Protein AF-A0A5B8YQ88-F1 (afdb_monomer_lite)

Organism: NCBI:txid2585771

Radius of gyration: 23.66 Å; chains: 1; bounding box: 49×27×62 Å

Foldseek 3Di:
DDDDDDLADDVVVCVVLLVCVLVVNHDPVSVVNLVVNLVPDVVSVVVSVVSVVVVVVVVVVVDDDDDPVRVVVVVVVVVVVVVVVVVVVVD

pLDDT: mean 80.01, std 15.52, range [35.0, 95.88]

Sequence (91 aa):
MKKFNSLFMDCSNTAHCCDKAQYDEASFFEKIQIHIHLLFCKPCKKYTDNNNKLTELVKKANLKTCSEAEKKAWKEEIKNENLHNSGKSNL

Secondary structure (DSSP, 8-state):
-----SSS--HHHHHHHHHHHHTT-S-HHHHHHHHHHHHH-HHHHHHHHHHHHHHHHHHHTT--PPPHHHHHHHHHHHHHHHHHHHHHTT-

Structure (mmCIF, N/CA/C/O backbone):
data_AF-A0A5B8YQ88-F1
#
_entry.id   AF-A0A5B8YQ88-F1
#
loop_
_atom_site.group_PDB
_atom_site.id
_atom_site.type_symbol
_atom_site.label_atom_id
_atom_site.label_alt_id
_atom_site.label_comp_id
_atom_site.label_asym_id
_atom_site.label_entity_id
_atom_site.label_seq_id
_atom_site.pdbx_PDB_ins_code
_atom_site.Cartn_x
_atom_site.Cartn_y
_atom_site.Cartn_z
_atom_site.occupancy
_atom_site.B_iso_or_equiv
_atom_site.auth_seq_id
_atom_site.auth_comp_id
_atom_site.auth_asym_id
_atom_site.auth_atom_id
_atom_site.pdbx_PDB_model_num
ATOM 1 N N . MET A 1 1 ? 28.227 -13.310 -6.736 1.00 40.56 1 MET A N 1
ATOM 2 C CA . MET A 1 1 ? 27.158 -12.580 -7.459 1.00 40.56 1 MET A CA 1
ATOM 3 C C . MET A 1 1 ? 27.759 -11.294 -8.004 1.00 40.56 1 MET A C 1
ATOM 5 O O . MET A 1 1 ? 28.419 -10.588 -7.251 1.00 40.56 1 MET A O 1
ATOM 9 N N . LYS A 1 2 ? 27.679 -11.070 -9.321 1.00 35.00 2 LYS A N 1
ATOM 10 C CA . LYS A 1 2 ? 28.431 -10.004 -9.999 1.00 35.00 2 LYS A CA 1
ATOM 11 C C . LYS A 1 2 ? 27.808 -8.637 -9.692 1.00 35.00 2 LYS A C 1
ATOM 13 O O . LYS A 1 2 ? 26.655 -8.399 -10.032 1.00 35.00 2 LYS A O 1
ATOM 18 N N . LYS A 1 3 ? 28.601 -7.774 -9.050 1.00 49.09 3 LYS A N 1
ATOM 19 C CA . LYS A 1 3 ? 28.357 -6.338 -8.884 1.00 49.09 3 LYS A CA 1
ATOM 20 C C . LYS A 1 3 ? 28.387 -5.691 -10.272 1.00 49.09 3 LYS A C 1
ATOM 22 O O . LYS A 1 3 ? 29.453 -5.619 -10.876 1.00 49.09 3 LYS A O 1
ATOM 27 N N . PHE A 1 4 ? 27.233 -5.278 -10.791 1.00 44.25 4 PHE A N 1
ATOM 28 C CA . PHE A 1 4 ? 27.174 -4.419 -11.973 1.00 44.25 4 PHE A CA 1
ATOM 29 C C . PHE A 1 4 ? 27.131 -2.965 -11.513 1.00 44.25 4 PHE A C 1
ATOM 31 O O . PHE A 1 4 ? 26.195 -2.518 -10.856 1.00 44.25 4 PHE A O 1
ATOM 38 N N . ASN A 1 5 ? 28.233 -2.285 -11.804 1.00 43.12 5 ASN A N 1
ATOM 39 C CA . ASN A 1 5 ? 28.594 -0.964 -11.333 1.00 43.12 5 ASN A CA 1
ATOM 40 C C . ASN A 1 5 ? 27.641 0.143 -11.825 1.00 43.12 5 ASN A C 1
ATOM 42 O O . ASN A 1 5 ? 27.318 0.239 -13.004 1.00 43.12 5 ASN A O 1
ATOM 46 N N . SER A 1 6 ? 27.328 1.045 -10.891 1.00 43.09 6 SER A N 1
ATOM 47 C CA . SER A 1 6 ? 27.242 2.504 -11.063 1.00 43.09 6 SER A CA 1
ATOM 48 C C . SER A 1 6 ? 26.025 3.163 -11.732 1.00 43.09 6 SER A C 1
ATOM 50 O O . SER A 1 6 ? 25.986 4.391 -11.743 1.00 43.09 6 SER A O 1
ATOM 52 N N . LEU A 1 7 ? 25.014 2.436 -12.215 1.00 47.75 7 LEU A N 1
ATOM 53 C CA . LEU A 1 7 ? 23.754 3.057 -12.696 1.00 47.75 7 LEU A CA 1
ATOM 54 C C . LEU A 1 7 ? 22.503 2.636 -11.914 1.00 47.75 7 LEU A C 1
ATOM 56 O O . LEU A 1 7 ? 21.409 3.133 -12.165 1.00 47.75 7 LEU A O 1
ATOM 60 N N . PHE A 1 8 ? 22.665 1.747 -10.939 1.00 54.12 8 PHE A N 1
ATOM 61 C CA . PHE A 1 8 ? 21.579 1.142 -10.185 1.00 54.12 8 PHE A CA 1
ATOM 62 C C . PHE A 1 8 ? 21.823 1.378 -8.699 1.00 54.12 8 PHE A C 1
ATOM 64 O O . PHE A 1 8 ? 22.845 0.938 -8.172 1.00 54.12 8 PHE A O 1
ATOM 71 N N . MET A 1 9 ? 20.907 2.090 -8.031 1.00 63.09 9 MET A N 1
ATOM 72 C CA . MET A 1 9 ? 20.887 2.132 -6.567 1.00 63.09 9 MET A CA 1
ATOM 73 C C . MET A 1 9 ? 20.921 0.702 -6.020 1.00 63.09 9 MET A C 1
ATOM 75 O O . MET A 1 9 ? 20.262 -0.190 -6.562 1.00 63.09 9 MET A O 1
ATOM 79 N N . ASP A 1 10 ? 21.688 0.488 -4.951 1.00 69.75 10 ASP A N 1
ATOM 80 C CA . ASP A 1 10 ? 21.677 -0.792 -4.251 1.00 69.75 10 ASP A CA 1
ATOM 81 C C . ASP A 1 10 ? 20.265 -1.060 -3.711 1.00 69.75 10 ASP A C 1
ATOM 83 O O . ASP A 1 10 ? 19.614 -0.156 -3.180 1.00 69.75 10 ASP A O 1
ATOM 87 N N . CYS A 1 11 ? 19.774 -2.292 -3.847 1.00 70.19 11 CYS A N 1
ATOM 88 C CA . CYS A 1 11 ? 18.427 -2.661 -3.401 1.00 70.19 11 CYS A CA 1
ATOM 89 C C . CYS A 1 11 ? 18.240 -2.391 -1.898 1.00 70.19 11 CYS A C 1
ATOM 91 O O . CYS A 1 11 ? 17.145 -2.022 -1.482 1.00 70.19 11 CYS A O 1
ATOM 93 N N . SER A 1 12 ? 19.313 -2.517 -1.104 1.00 68.06 12 SER A N 1
ATOM 94 C CA . SER A 1 12 ? 19.322 -2.221 0.336 1.00 68.06 12 SER A CA 1
ATOM 95 C C . SER A 1 12 ? 19.009 -0.746 0.630 1.00 68.06 12 SER A C 1
ATOM 97 O O . SER A 1 12 ? 18.108 -0.446 1.409 1.00 68.06 12 SER A O 1
ATOM 99 N N . ASN A 1 13 ? 19.673 0.172 -0.075 1.00 66.31 13 ASN A N 1
ATOM 100 C CA . ASN A 1 13 ? 19.434 1.613 0.016 1.00 66.31 13 ASN A CA 1
ATOM 101 C C . ASN A 1 13 ? 18.105 2.026 -0.638 1.00 66.31 13 ASN A C 1
ATOM 103 O O . ASN A 1 13 ? 17.522 3.042 -0.268 1.00 66.31 13 ASN A O 1
ATOM 107 N N . THR A 1 14 ? 17.606 1.235 -1.594 1.00 66.62 14 THR A N 1
ATOM 108 C CA . THR A 1 14 ? 16.365 1.528 -2.329 1.00 66.62 14 THR A CA 1
ATOM 109 C C . THR A 1 14 ? 15.111 1.174 -1.529 1.00 66.62 14 THR A C 1
ATOM 111 O O . THR A 1 14 ? 14.075 1.778 -1.774 1.00 66.62 14 THR A O 1
ATOM 114 N N . ALA A 1 15 ? 15.179 0.260 -0.552 1.00 70.19 15 ALA A N 1
ATOM 115 C CA . ALA A 1 15 ? 14.025 -0.106 0.279 1.00 70.19 15 ALA A CA 1
ATOM 116 C C . ALA A 1 15 ? 13.378 1.128 0.937 1.00 70.19 15 ALA A C 1
ATOM 118 O O . ALA A 1 15 ? 12.187 1.371 0.772 1.00 70.19 15 ALA A O 1
ATOM 119 N N . HIS A 1 16 ? 14.200 1.981 1.550 1.00 75.88 16 HIS A N 1
ATOM 120 C CA . HIS A 1 16 ? 13.751 3.225 2.171 1.00 75.88 16 HIS A CA 1
ATOM 121 C C . HIS A 1 16 ? 13.165 4.225 1.158 1.00 75.88 16 HIS A C 1
ATOM 123 O O . HIS A 1 16 ? 12.187 4.912 1.442 1.00 75.88 16 HIS A O 1
ATOM 129 N N . CYS A 1 17 ? 13.732 4.301 -0.049 1.00 73.00 17 CYS A N 1
ATOM 130 C CA . CYS A 1 17 ? 13.209 5.157 -1.114 1.00 73.00 17 CYS A CA 1
ATOM 131 C C . CYS A 1 17 ? 11.872 4.632 -1.669 1.00 73.00 17 CYS A C 1
ATOM 133 O O . CYS A 1 17 ? 10.964 5.426 -1.909 1.00 73.00 17 CYS A O 1
ATOM 135 N N . CYS A 1 18 ? 11.720 3.313 -1.833 1.00 73.88 18 CYS A N 1
ATOM 136 C CA . CYS A 1 18 ? 10.455 2.680 -2.214 1.00 73.88 18 CYS A CA 1
ATOM 137 C C . CYS A 1 18 ? 9.355 2.949 -1.181 1.00 73.88 18 CYS A C 1
ATOM 139 O O . CYS A 1 18 ? 8.239 3.288 -1.574 1.00 73.88 18 CYS A O 1
ATOM 141 N N . ASP A 1 19 ? 9.675 2.855 0.112 1.00 79.44 19 ASP A N 1
ATOM 142 C CA . ASP A 1 19 ? 8.726 3.152 1.189 1.00 79.44 19 ASP A CA 1
ATOM 143 C C . ASP A 1 19 ? 8.327 4.634 1.171 1.00 79.44 19 ASP A C 1
ATOM 145 O O . ASP A 1 19 ? 7.140 4.954 1.133 1.00 79.44 19 ASP A O 1
ATOM 149 N N . LYS A 1 20 ? 9.295 5.553 1.062 1.00 83.50 20 LYS A N 1
ATOM 150 C CA . LYS A 1 20 ? 9.013 6.988 0.891 1.00 83.50 20 LYS A CA 1
ATOM 151 C C . LYS A 1 20 ? 8.113 7.275 -0.308 1.00 83.50 20 LYS A C 1
ATOM 153 O O . LYS A 1 20 ? 7.204 8.094 -0.220 1.00 83.50 20 LYS A O 1
ATOM 158 N N . ALA A 1 21 ? 8.349 6.616 -1.441 1.00 81.50 21 ALA A N 1
ATOM 159 C CA . ALA A 1 21 ? 7.520 6.802 -2.627 1.00 81.50 21 ALA A CA 1
ATOM 160 C C . ALA A 1 21 ? 6.080 6.317 -2.411 1.00 81.50 21 ALA A C 1
ATOM 162 O O . ALA A 1 21 ? 5.158 6.936 -2.938 1.00 81.50 21 ALA A O 1
ATOM 163 N N . GLN A 1 22 ? 5.878 5.262 -1.616 1.00 82.25 22 GLN A N 1
ATOM 164 C CA . GLN A 1 22 ? 4.552 4.753 -1.264 1.00 82.25 22 GLN A CA 1
ATOM 165 C C . GLN A 1 22 ? 3.755 5.717 -0.371 1.00 82.25 22 GLN A C 1
ATOM 167 O O . GLN A 1 22 ? 2.538 5.810 -0.529 1.00 82.25 22 GLN A O 1
ATOM 172 N N . TYR A 1 23 ? 4.418 6.443 0.531 1.00 85.19 23 TYR A N 1
ATOM 173 C CA . TYR A 1 23 ? 3.778 7.415 1.431 1.00 85.19 23 TYR A CA 1
ATOM 174 C C . TYR A 1 23 ? 3.770 8.853 0.891 1.00 85.19 23 TYR A C 1
ATOM 176 O O . TYR A 1 23 ? 3.418 9.779 1.611 1.00 85.19 23 TYR A O 1
ATOM 184 N N . ASP A 1 24 ? 4.119 9.041 -0.386 1.00 80.31 24 ASP A N 1
ATOM 185 C CA . ASP A 1 24 ? 4.245 10.354 -1.039 1.00 80.31 24 ASP A CA 1
ATOM 186 C C . ASP A 1 24 ? 5.288 11.289 -0.387 1.00 80.31 24 ASP A C 1
ATOM 188 O O . ASP A 1 24 ? 5.266 12.505 -0.551 1.00 80.31 24 ASP A O 1
ATOM 192 N N . GLU A 1 25 ? 6.258 10.703 0.313 1.00 85.62 25 GLU A N 1
ATOM 193 C CA . GLU A 1 25 ? 7.360 11.385 1.003 1.00 85.62 25 GLU A CA 1
ATOM 194 C C . GLU A 1 25 ? 8.633 11.469 0.142 1.00 85.62 25 GLU A C 1
ATOM 196 O O . GLU A 1 25 ? 9.621 12.097 0.525 1.00 85.62 25 GLU A O 1
ATOM 201 N N . ALA A 1 26 ? 8.640 10.811 -1.022 1.00 84.81 26 ALA A N 1
ATOM 202 C CA . ALA A 1 26 ? 9.752 10.866 -1.963 1.00 84.81 26 ALA A CA 1
ATOM 203 C C . ALA A 1 26 ? 9.718 12.148 -2.805 1.00 84.81 26 ALA A C 1
ATOM 205 O O . ALA A 1 26 ? 8.689 12.516 -3.386 1.00 84.81 26 ALA A O 1
ATOM 206 N N . SER A 1 27 ? 10.881 12.776 -2.960 1.00 85.62 27 SER A N 1
ATOM 207 C CA . SER A 1 27 ? 11.083 13.875 -3.900 1.00 85.62 27 SER A CA 1
ATOM 208 C C . SER A 1 27 ? 10.880 13.421 -5.351 1.00 85.62 27 SER A C 1
ATOM 210 O O . SER A 1 27 ? 10.946 12.237 -5.693 1.00 85.62 27 SER A O 1
ATOM 212 N N . PHE A 1 28 ? 10.655 14.384 -6.246 1.00 85.75 28 PHE A N 1
ATOM 213 C CA . PHE A 1 28 ? 10.424 14.107 -7.666 1.00 85.75 28 PHE A CA 1
ATOM 214 C C . PHE A 1 28 ? 11.575 13.320 -8.321 1.00 85.75 28 PHE A C 1
ATOM 216 O O . PHE A 1 28 ? 11.335 12.371 -9.067 1.00 85.75 28 PHE A O 1
ATOM 223 N N . PHE A 1 29 ? 12.827 13.661 -7.999 1.00 82.81 29 PHE A N 1
ATOM 224 C CA . PHE A 1 29 ? 14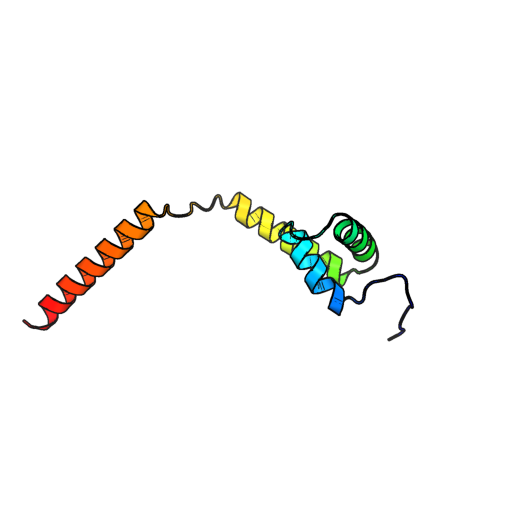.002 12.963 -8.528 1.00 82.81 29 PHE A CA 1
ATOM 225 C C . PHE A 1 29 ? 14.123 11.534 -7.991 1.00 82.81 29 PHE A C 1
ATOM 227 O O . PHE A 1 29 ? 14.381 10.617 -8.772 1.00 82.81 29 PHE A O 1
ATOM 234 N N . GLU A 1 30 ? 13.865 11.319 -6.698 1.00 82.00 30 GLU A N 1
ATOM 235 C CA . GLU A 1 30 ? 13.843 9.976 -6.101 1.00 82.00 30 GLU A CA 1
ATOM 236 C C . GLU A 1 30 ? 12.774 9.099 -6.772 1.00 82.00 30 GLU A C 1
ATOM 238 O O . GLU A 1 30 ? 13.048 7.951 -7.124 1.00 82.00 30 GLU A O 1
ATOM 243 N N . LYS A 1 31 ? 11.584 9.652 -7.054 1.00 84.25 31 LYS A N 1
ATOM 244 C CA . LYS A 1 31 ? 10.517 8.939 -7.777 1.00 84.25 31 LYS A CA 1
ATOM 245 C C . LYS A 1 31 ? 10.961 8.488 -9.170 1.00 84.25 31 LYS A C 1
ATOM 247 O O . LYS A 1 31 ? 10.693 7.343 -9.537 1.00 84.25 31 LYS A O 1
ATOM 252 N N . ILE A 1 32 ? 11.642 9.337 -9.945 1.00 85.62 32 ILE A N 1
ATOM 253 C CA . ILE A 1 32 ? 12.154 8.965 -11.279 1.00 85.62 32 ILE A CA 1
ATOM 254 C C . ILE A 1 32 ? 13.185 7.838 -11.165 1.00 85.62 32 ILE A C 1
ATOM 256 O O . ILE A 1 32 ? 13.120 6.857 -11.908 1.00 85.62 32 ILE A O 1
ATOM 260 N N . GLN A 1 33 ? 14.114 7.945 -10.213 1.00 83.69 33 GLN A N 1
ATOM 261 C CA . GLN A 1 33 ? 15.145 6.927 -10.020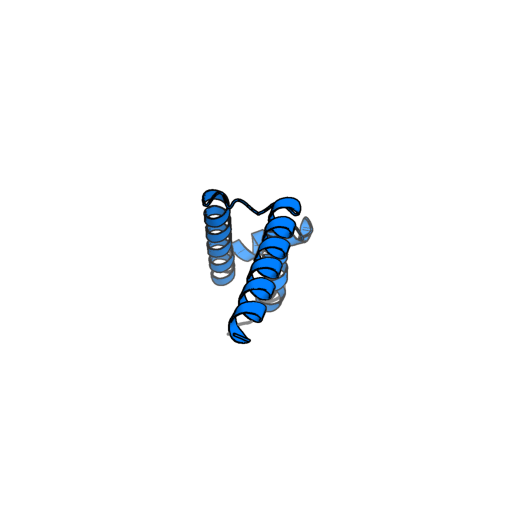 1.00 83.69 33 GLN A CA 1
ATOM 262 C C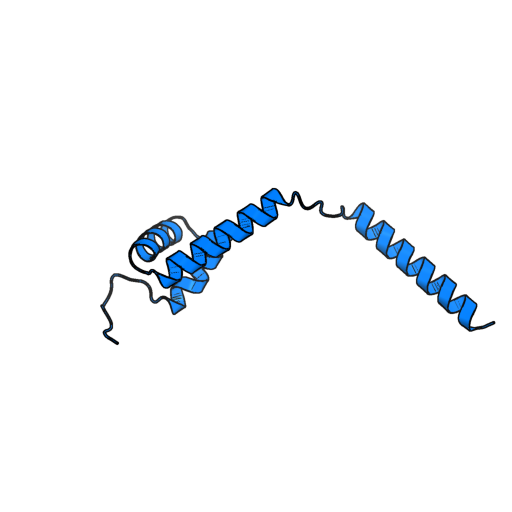 . GLN A 1 33 ? 14.553 5.572 -9.607 1.00 83.69 33 GLN A C 1
ATOM 264 O O . GLN A 1 33 ? 14.988 4.538 -10.115 1.00 83.69 33 GLN A O 1
ATOM 269 N N . ILE A 1 34 ? 13.538 5.567 -8.735 1.00 84.00 34 ILE A N 1
ATOM 270 C CA . ILE A 1 34 ? 12.819 4.346 -8.345 1.00 84.00 34 ILE A CA 1
ATOM 271 C C . ILE A 1 34 ? 12.120 3.733 -9.556 1.00 84.00 34 ILE A C 1
ATOM 273 O O . ILE A 1 34 ? 12.279 2.539 -9.788 1.00 84.00 34 ILE A O 1
ATOM 277 N N . HIS A 1 35 ? 11.408 4.520 -10.369 1.00 85.56 35 HIS A N 1
ATOM 278 C CA . HIS A 1 35 ? 10.750 3.992 -11.570 1.00 85.56 35 HIS A CA 1
ATOM 279 C C . HIS A 1 35 ? 11.742 3.293 -12.499 1.00 85.56 35 HIS A C 1
ATOM 281 O O . HIS A 1 35 ? 11.474 2.179 -12.945 1.00 85.56 35 HIS A O 1
ATOM 287 N N . ILE A 1 36 ? 12.911 3.899 -12.729 1.00 86.06 36 ILE A N 1
ATOM 288 C CA . ILE A 1 36 ? 13.981 3.275 -13.515 1.00 86.06 36 ILE A CA 1
ATOM 289 C C . ILE A 1 36 ? 14.457 1.984 -12.835 1.00 86.06 36 ILE A C 1
ATOM 291 O O . ILE A 1 36 ? 14.553 0.955 -13.496 1.00 86.06 36 ILE A O 1
ATOM 295 N N . HIS A 1 37 ? 14.694 1.984 -11.520 1.00 84.88 37 HIS A N 1
ATOM 296 C CA . HIS A 1 37 ? 15.120 0.790 -10.782 1.00 84.88 37 HIS A CA 1
ATOM 297 C C . HIS A 1 37 ? 14.107 -0.368 -10.885 1.00 84.88 37 HIS A C 1
ATOM 299 O O . HIS A 1 37 ? 14.501 -1.517 -11.102 1.00 84.88 37 HIS A O 1
ATOM 305 N N . LEU A 1 38 ? 12.803 -0.083 -10.794 1.00 86.31 38 LEU A N 1
ATOM 306 C CA . LEU A 1 38 ? 11.734 -1.086 -10.888 1.00 86.31 38 LEU A CA 1
ATOM 307 C C . LEU A 1 38 ? 11.657 -1.762 -12.268 1.00 86.31 38 LEU A C 1
ATOM 309 O O . LEU A 1 38 ? 11.195 -2.902 -12.353 1.00 86.31 38 LEU A O 1
ATOM 313 N N . LEU A 1 39 ? 12.144 -1.116 -13.338 1.00 86.12 39 LEU A N 1
ATOM 314 C CA . LEU A 1 39 ? 12.213 -1.729 -14.674 1.00 86.12 39 LEU A CA 1
ATOM 315 C C . LEU A 1 39 ? 13.196 -2.905 -14.727 1.00 86.12 39 LEU A C 1
ATOM 317 O O . LEU A 1 39 ? 12.965 -3.869 -15.457 1.00 86.12 39 LEU A O 1
ATOM 321 N N . PHE A 1 40 ? 14.275 -2.849 -13.944 1.00 83.12 40 PHE A N 1
ATOM 322 C CA . PHE A 1 40 ? 15.365 -3.829 -14.011 1.00 83.12 40 PHE A CA 1
ATOM 323 C C . PHE A 1 40 ? 15.432 -4.742 -12.778 1.00 83.12 40 PHE A C 1
ATOM 325 O O . PHE A 1 40 ? 15.957 -5.855 -12.859 1.00 83.12 40 PHE A O 1
ATOM 332 N N . CYS A 1 41 ? 14.861 -4.325 -11.647 1.00 85.56 41 CYS A N 1
ATOM 333 C CA . CYS A 1 41 ? 14.868 -5.084 -10.401 1.00 85.56 41 CYS A CA 1
ATOM 334 C C . CYS A 1 41 ? 13.524 -5.785 -10.144 1.00 85.56 41 CYS A C 1
ATOM 336 O O . CYS A 1 41 ? 12.593 -5.218 -9.570 1.00 85.56 41 CYS A O 1
ATOM 338 N N . LYS A 1 42 ? 13.432 -7.068 -10.522 1.00 84.81 42 LYS A N 1
ATOM 339 C CA . LYS A 1 42 ? 12.229 -7.896 -10.296 1.00 84.81 42 LYS A CA 1
ATOM 340 C C . LYS A 1 42 ? 11.798 -7.987 -8.818 1.00 84.81 42 LYS A C 1
ATOM 342 O O . LYS A 1 42 ? 10.593 -7.915 -8.577 1.00 84.81 42 LYS A O 1
ATOM 347 N N . PRO A 1 43 ? 12.708 -8.150 -7.832 1.00 85.19 43 PRO A N 1
ATOM 348 C CA . PRO A 1 43 ? 12.326 -8.167 -6.419 1.00 85.19 43 PRO A CA 1
ATOM 349 C C . PRO A 1 43 ? 11.654 -6.870 -5.959 1.00 85.19 43 PRO A C 1
ATOM 351 O O . PRO A 1 43 ? 10.566 -6.928 -5.389 1.00 85.19 43 PRO A O 1
ATOM 354 N N . CYS A 1 44 ? 12.248 -5.710 -6.262 1.00 84.12 44 CYS A N 1
ATOM 355 C CA . CYS A 1 44 ? 11.675 -4.409 -5.909 1.00 84.12 44 CYS A CA 1
ATOM 356 C C . CYS A 1 44 ? 10.349 -4.168 -6.633 1.00 84.12 44 CYS A C 1
ATOM 358 O O . CYS A 1 44 ? 9.396 -3.722 -6.005 1.00 84.12 44 CYS A O 1
ATOM 360 N N . LYS A 1 45 ? 10.241 -4.570 -7.908 1.00 86.81 45 LYS A N 1
ATOM 361 C CA . LYS A 1 45 ? 8.970 -4.530 -8.640 1.00 86.81 45 LYS A CA 1
ATOM 362 C C . LYS A 1 45 ? 7.874 -5.322 -7.926 1.00 86.81 45 LYS A C 1
ATOM 364 O O . LYS A 1 45 ? 6.807 -4.783 -7.665 1.00 86.81 45 LYS A O 1
ATOM 369 N N . LYS A 1 46 ? 8.152 -6.572 -7.541 1.00 88.88 46 LYS A N 1
ATOM 370 C CA . LYS A 1 46 ? 7.185 -7.418 -6.821 1.00 88.88 46 LYS A CA 1
ATOM 371 C C . LYS A 1 46 ? 6.776 -6.813 -5.472 1.00 88.88 46 LYS A C 1
ATOM 373 O O . LYS A 1 46 ? 5.610 -6.904 -5.100 1.00 88.88 46 LYS A O 1
ATOM 378 N N . TYR A 1 47 ? 7.723 -6.225 -4.743 1.00 87.50 47 TYR A N 1
ATOM 379 C CA . TYR A 1 47 ? 7.448 -5.530 -3.484 1.00 87.50 47 TYR A CA 1
ATOM 380 C C . TYR A 1 47 ? 6.491 -4.348 -3.695 1.00 87.50 47 TYR A C 1
ATOM 382 O O . TYR A 1 47 ? 5.430 -4.302 -3.073 1.00 87.50 47 TYR A O 1
ATOM 390 N N . THR A 1 48 ? 6.811 -3.460 -4.639 1.00 87.69 48 THR A N 1
ATOM 391 C CA . THR A 1 48 ? 5.966 -2.311 -4.990 1.00 87.69 48 THR A CA 1
ATOM 392 C C . THR A 1 48 ? 4.579 -2.746 -5.471 1.00 87.69 48 THR A C 1
ATOM 394 O O . THR A 1 48 ? 3.579 -2.203 -5.007 1.00 87.69 48 THR A O 1
ATOM 397 N N . ASP A 1 49 ? 4.489 -3.766 -6.330 1.00 91.06 49 ASP A N 1
ATOM 398 C CA . ASP A 1 49 ? 3.212 -4.293 -6.831 1.00 91.06 49 ASP A CA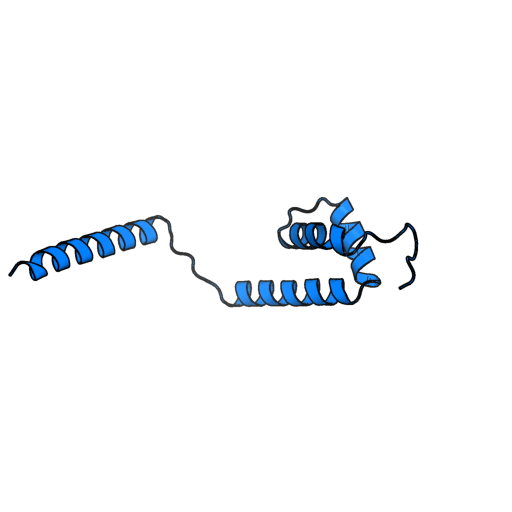 1
ATOM 399 C C . ASP A 1 49 ? 2.324 -4.822 -5.684 1.00 91.06 49 ASP A C 1
ATOM 401 O O . ASP A 1 49 ? 1.122 -4.541 -5.632 1.00 91.06 49 ASP A O 1
ATOM 405 N N . ASN A 1 50 ? 2.909 -5.550 -4.725 1.00 92.94 50 ASN A N 1
ATOM 406 C CA . ASN A 1 50 ? 2.186 -6.052 -3.553 1.00 92.94 50 ASN A CA 1
ATOM 407 C C . ASN A 1 50 ? 1.680 -4.916 -2.651 1.00 92.94 50 ASN A C 1
ATOM 409 O O . ASN A 1 50 ? 0.535 -4.960 -2.195 1.00 92.94 50 ASN A O 1
ATOM 413 N N . ASN A 1 51 ? 2.503 -3.894 -2.415 1.00 91.00 51 ASN A N 1
ATOM 414 C CA . ASN A 1 51 ? 2.130 -2.749 -1.584 1.00 91.00 51 ASN A CA 1
ATOM 415 C C . ASN A 1 51 ? 1.046 -1.882 -2.239 1.00 91.00 51 ASN A C 1
ATOM 417 O O . ASN A 1 51 ? 0.124 -1.419 -1.559 1.00 91.00 51 ASN A O 1
ATOM 421 N N . ASN A 1 52 ? 1.092 -1.727 -3.565 1.00 90.75 52 ASN A N 1
ATOM 422 C CA . ASN A 1 52 ? 0.030 -1.071 -4.326 1.00 90.75 52 ASN A CA 1
ATOM 423 C C . ASN A 1 52 ? -1.293 -1.828 -4.179 1.00 90.75 52 ASN A C 1
ATOM 425 O O . ASN A 1 52 ? -2.315 -1.229 -3.841 1.00 90.75 52 ASN A O 1
ATOM 429 N N . LYS A 1 53 ? -1.267 -3.159 -4.323 1.00 95.00 53 LYS A N 1
ATOM 430 C CA . LYS A 1 53 ? -2.452 -4.002 -4.116 1.00 95.00 53 LYS A CA 1
ATOM 431 C C . LYS A 1 53 ? -3.009 -3.875 -2.697 1.00 95.00 53 LYS A C 1
ATOM 433 O O . LYS A 1 53 ? -4.222 -3.772 -2.531 1.00 95.00 53 LYS A O 1
ATOM 438 N N . LEU A 1 54 ? -2.150 -3.865 -1.676 1.00 93.75 54 LEU A N 1
ATOM 439 C CA . LEU A 1 54 ? -2.575 -3.647 -0.291 1.00 93.75 54 LEU A CA 1
ATOM 440 C C . LEU A 1 54 ? -3.258 -2.282 -0.130 1.00 93.75 54 LEU A C 1
ATOM 442 O O . LEU A 1 54 ? -4.352 -2.205 0.425 1.00 93.75 54 LEU A O 1
ATOM 446 N N . THR A 1 55 ? -2.652 -1.224 -0.669 1.00 91.00 55 THR A N 1
ATOM 447 C CA . THR A 1 55 ? -3.204 0.139 -0.634 1.00 91.00 55 THR A CA 1
ATOM 448 C C . THR A 1 55 ? -4.579 0.207 -1.298 1.00 91.00 55 THR A C 1
ATOM 450 O O . THR A 1 55 ? -5.506 0.809 -0.754 1.00 91.00 55 THR A O 1
ATOM 453 N N . GLU A 1 56 ? -4.752 -0.441 -2.451 1.00 93.44 56 GLU A N 1
ATOM 454 C CA . GLU A 1 56 ? -6.052 -0.536 -3.118 1.00 93.44 56 GLU A CA 1
ATOM 455 C C . GLU A 1 56 ? -7.090 -1.278 -2.277 1.00 93.44 56 GLU A C 1
ATOM 457 O O . GLU A 1 56 ? -8.234 -0.833 -2.196 1.00 93.44 56 GLU A O 1
ATOM 462 N N . LEU A 1 57 ? -6.717 -2.398 -1.654 1.00 95.06 57 LEU A N 1
ATOM 463 C CA . LEU A 1 57 ? -7.621 -3.168 -0.798 1.00 95.06 57 LEU A CA 1
ATOM 464 C C . LEU A 1 57 ? -8.062 -2.358 0.423 1.00 95.06 57 LEU A C 1
ATOM 466 O O . LEU A 1 57 ? -9.250 -2.338 0.733 1.00 95.06 57 LEU A O 1
ATOM 470 N N . VAL A 1 58 ? -7.139 -1.640 1.066 1.00 91.88 58 VAL A N 1
ATOM 471 C CA . VAL A 1 58 ? -7.446 -0.754 2.200 1.00 91.88 58 VAL A CA 1
ATOM 472 C C . VAL A 1 58 ? -8.394 0.372 1.777 1.00 91.88 58 VAL A C 1
ATOM 474 O O . VAL A 1 58 ? -9.380 0.630 2.466 1.00 91.88 58 VAL A O 1
ATOM 477 N N . LYS A 1 59 ? -8.163 0.996 0.614 1.00 89.44 59 LYS A N 1
ATOM 478 C CA . LYS A 1 59 ? -9.069 2.020 0.061 1.00 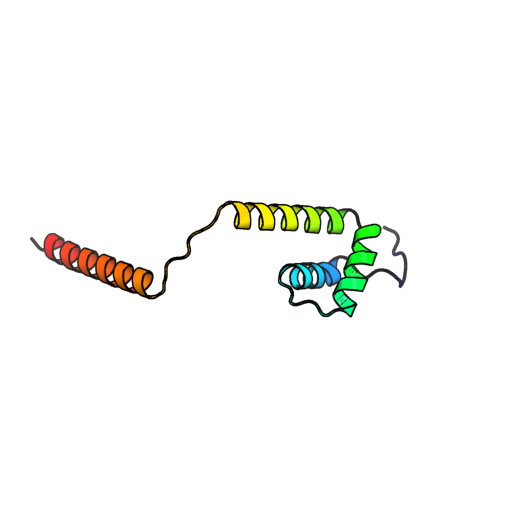89.44 59 LYS A CA 1
ATOM 479 C C . LYS A 1 59 ? -10.453 1.446 -0.264 1.00 89.44 59 LYS A C 1
ATOM 481 O O . LYS A 1 59 ? -11.461 2.073 0.049 1.00 89.44 59 LYS A O 1
ATOM 486 N N . LYS A 1 60 ? -10.516 0.242 -0.844 1.00 94.44 60 LYS A N 1
ATOM 487 C CA . LYS A 1 60 ? -11.775 -0.462 -1.160 1.00 94.44 60 LYS A CA 1
ATOM 488 C C . LYS A 1 60 ? -12.547 -0.894 0.083 1.00 94.44 60 LYS A C 1
ATOM 490 O O . LYS A 1 60 ? -13.772 -0.911 0.044 1.00 94.44 60 LYS A O 1
ATOM 495 N N . ALA A 1 61 ? -11.853 -1.217 1.173 1.00 92.81 61 ALA A N 1
ATOM 496 C CA . ALA A 1 61 ? -12.477 -1.599 2.436 1.00 92.81 61 ALA A CA 1
ATOM 497 C C . ALA A 1 61 ? -13.289 -0.459 3.080 1.00 92.81 61 ALA A C 1
ATOM 499 O O . ALA A 1 61 ? -14.029 -0.725 4.023 1.00 92.81 61 ALA A O 1
ATOM 500 N N . ASN A 1 62 ? -13.176 0.781 2.573 1.00 85.88 62 ASN A N 1
ATOM 501 C CA . ASN A 1 62 ? -13.912 1.959 3.040 1.00 85.88 62 ASN A CA 1
ATOM 502 C C . ASN A 1 62 ? -13.909 2.063 4.573 1.00 85.88 62 ASN A C 1
ATOM 504 O O . ASN A 1 62 ? -14.954 2.183 5.219 1.00 85.88 62 ASN A O 1
ATOM 508 N N . LEU A 1 63 ? -12.712 1.919 5.150 1.00 87.38 63 LEU A N 1
ATOM 509 C CA . LEU A 1 63 ? -12.530 1.891 6.593 1.00 87.38 63 LEU A CA 1
ATOM 510 C C . LEU A 1 63 ? -13.035 3.207 7.185 1.00 87.38 63 LEU A C 1
ATOM 512 O O . LEU A 1 63 ? -12.505 4.279 6.894 1.00 87.38 63 LEU A O 1
ATOM 516 N N . LYS A 1 64 ? -14.060 3.119 8.032 1.00 87.50 64 LYS A N 1
ATOM 517 C CA . LYS A 1 64 ? -14.523 4.253 8.826 1.00 87.50 64 LYS A CA 1
ATOM 518 C C . LYS A 1 64 ? -13.616 4.388 10.038 1.00 87.50 64 LYS A C 1
ATOM 520 O O . LYS A 1 64 ? -13.594 3.519 10.906 1.00 87.50 64 LYS A O 1
ATOM 525 N N . THR A 1 65 ? -12.857 5.472 10.088 1.00 86.81 65 THR A N 1
ATOM 526 C CA . THR A 1 65 ? -12.112 5.855 11.288 1.00 86.81 65 THR A CA 1
ATOM 527 C C . THR A 1 65 ? -13.070 6.475 12.297 1.00 86.81 65 THR A C 1
ATOM 529 O O . THR A 1 65 ? -13.953 7.234 11.901 1.00 86.81 65 THR A O 1
ATOM 532 N N . CYS A 1 66 ? -12.886 6.201 13.590 1.00 88.00 66 CYS A N 1
ATOM 533 C CA . CYS A 1 66 ? -13.636 6.921 14.614 1.00 88.00 66 CYS A CA 1
ATOM 534 C C . CYS A 1 66 ? -13.178 8.382 14.671 1.00 88.00 66 CYS A C 1
ATOM 536 O O . CYS A 1 66 ? -11.978 8.674 14.629 1.00 88.00 66 CYS A O 1
ATOM 538 N N . SER A 1 67 ? -14.126 9.298 14.806 1.00 92.25 67 SER A N 1
ATOM 539 C CA . SER A 1 67 ? -13.839 10.682 15.161 1.00 92.25 67 SER A CA 1
ATOM 540 C C . SER A 1 67 ? -13.237 10.763 16.566 1.00 92.25 67 SER A C 1
ATOM 542 O O . SER A 1 67 ? -13.446 9.891 17.413 1.00 92.25 67 SER A O 1
ATOM 544 N N . GLU A 1 68 ? -12.507 11.840 16.854 1.00 93.62 68 GLU A N 1
ATOM 545 C CA . GLU A 1 68 ? -11.978 12.062 18.206 1.00 93.62 68 GLU A CA 1
ATOM 546 C C . GLU A 1 68 ? -13.100 12.197 19.254 1.00 93.62 68 GLU A C 1
ATOM 548 O O . GLU A 1 68 ? -12.909 11.820 20.410 1.00 93.62 68 GLU A O 1
ATOM 553 N N . ALA A 1 69 ? -14.294 12.649 18.849 1.00 93.81 69 ALA A N 1
ATOM 554 C CA . ALA A 1 69 ? -15.475 12.686 19.709 1.00 93.81 69 ALA A CA 1
ATOM 555 C C . ALA A 1 69 ? -15.968 11.274 20.072 1.00 93.81 69 ALA A C 1
ATOM 557 O O . ALA A 1 69 ? -16.117 10.973 21.256 1.00 93.81 69 ALA A O 1
ATOM 558 N N . GLU A 1 70 ? -16.149 10.392 19.081 1.00 94.56 70 GLU A N 1
ATOM 559 C CA . GLU A 1 70 ? -16.530 8.985 19.304 1.00 94.56 70 GLU A CA 1
ATOM 560 C C . GLU A 1 70 ? -15.486 8.260 20.156 1.00 94.56 70 GLU A C 1
ATOM 562 O O . GLU A 1 70 ? -15.813 7.581 21.125 1.00 94.56 70 GLU A O 1
ATOM 567 N N . LYS A 1 71 ? -14.204 8.485 19.861 1.00 94.69 71 LYS A N 1
ATOM 568 C CA . LYS A 1 71 ? -13.090 7.914 20.619 1.00 94.69 71 LYS A CA 1
ATOM 569 C C . LYS A 1 71 ? -13.100 8.347 22.083 1.00 94.69 71 LYS A C 1
ATOM 571 O O . LYS A 1 71 ? -12.785 7.543 22.961 1.00 94.69 71 LYS A O 1
ATOM 576 N N . LYS A 1 72 ? -13.416 9.616 22.358 1.00 95.75 72 LYS A N 1
ATOM 577 C CA . LYS A 1 72 ? -13.532 10.134 23.725 1.00 95.75 72 LYS A CA 1
ATOM 578 C C . LYS A 1 72 ? -14.738 9.525 24.438 1.00 95.75 72 LYS A C 1
ATOM 580 O O . LYS A 1 72 ? -14.572 9.066 25.564 1.00 95.75 72 LYS A O 1
ATOM 585 N N . ALA A 1 73 ? -15.887 9.455 23.766 1.00 95.88 73 ALA A N 1
ATOM 586 C CA . ALA A 1 73 ? -17.097 8.845 24.309 1.00 95.88 73 ALA A CA 1
ATOM 587 C C . ALA A 1 73 ? -16.856 7.381 24.711 1.00 95.88 73 ALA A C 1
ATOM 589 O O . ALA A 1 73 ? -17.099 7.019 25.859 1.00 95.88 73 ALA A O 1
ATOM 590 N N . TRP A 1 74 ? -16.257 6.570 23.832 1.00 94.81 74 TRP A N 1
ATOM 591 C CA . TRP A 1 74 ? -15.940 5.171 24.145 1.00 94.81 74 TRP A CA 1
ATOM 592 C C . TRP A 1 74 ? -14.953 5.030 25.303 1.00 94.81 74 TRP A C 1
ATOM 594 O O . TRP A 1 74 ? -15.098 4.145 26.139 1.00 94.81 74 TRP A O 1
ATOM 604 N N . LYS A 1 75 ? -13.946 5.908 25.396 1.00 95.25 75 LYS A N 1
ATOM 605 C CA . LYS A 1 75 ? -13.008 5.897 26.531 1.00 95.25 75 LYS A CA 1
ATOM 606 C C . LYS A 1 75 ? -13.704 6.198 27.856 1.00 95.25 75 LYS A C 1
ATOM 608 O O . LYS A 1 75 ? -13.360 5.589 28.867 1.00 95.25 75 LYS A O 1
ATOM 613 N N . GLU A 1 76 ? -14.633 7.148 27.862 1.00 95.44 76 GLU A N 1
ATOM 614 C CA . GLU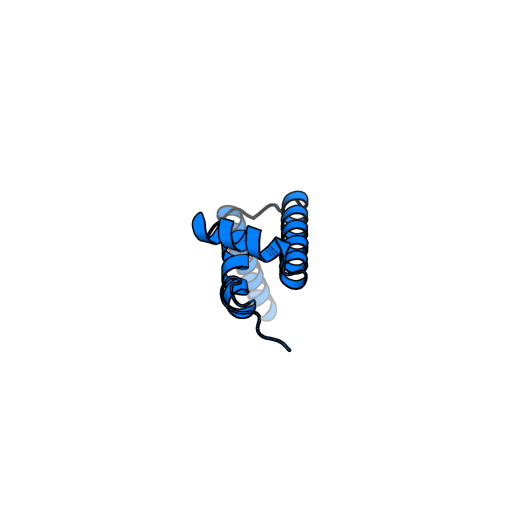 A 1 76 ? -15.423 7.484 29.048 1.00 95.44 76 GLU A CA 1
ATOM 615 C C . GLU A 1 76 ? -16.367 6.337 29.423 1.00 95.44 76 GLU A C 1
ATOM 617 O O . GLU A 1 76 ? -16.425 5.961 30.592 1.00 95.44 76 GLU A O 1
ATOM 622 N N . GLU A 1 77 ? -17.016 5.716 28.440 1.00 95.06 77 GLU A N 1
ATOM 623 C CA . GLU A 1 77 ? -17.901 4.562 28.625 1.00 95.06 77 GLU A CA 1
ATOM 624 C C . GLU A 1 77 ? -17.150 3.360 29.219 1.00 95.06 77 GLU A C 1
ATOM 626 O O . GLU A 1 77 ? -17.515 2.872 30.288 1.00 95.06 77 GLU A O 1
ATOM 631 N N . ILE A 1 78 ? -16.007 2.988 28.633 1.00 95.44 78 ILE A N 1
ATOM 632 C CA . ILE A 1 78 ? -15.127 1.927 29.152 1.00 95.44 78 ILE A CA 1
ATOM 633 C C . ILE A 1 78 ? -14.656 2.248 30.579 1.00 95.44 78 ILE A C 1
ATOM 635 O O . ILE A 1 78 ? -14.581 1.366 31.438 1.00 95.44 78 ILE A O 1
ATOM 639 N N . LYS A 1 79 ? -14.317 3.510 30.872 1.00 94.44 79 LYS A N 1
ATOM 640 C CA . LYS A 1 79 ? -13.901 3.918 32.222 1.00 94.44 79 LYS A CA 1
ATOM 641 C C . LYS A 1 79 ? -15.045 3.757 33.226 1.00 94.44 79 LYS A C 1
ATOM 643 O O . LYS A 1 79 ? -14.808 3.268 34.330 1.00 94.44 79 LYS A O 1
ATOM 648 N N . ASN A 1 80 ? -16.260 4.138 32.848 1.00 91.50 80 ASN A N 1
ATOM 649 C CA . ASN A 1 80 ? -17.442 4.031 33.699 1.00 91.50 80 ASN A CA 1
ATOM 650 C C . ASN A 1 80 ? -17.824 2.566 33.964 1.00 91.50 80 ASN A C 1
ATOM 652 O O . ASN A 1 80 ? -18.107 2.215 35.111 1.00 91.50 80 ASN A O 1
ATOM 656 N N . GLU A 1 81 ? -17.751 1.697 32.953 1.00 90.56 81 GLU A N 1
ATOM 657 C CA . GLU A 1 81 ? -17.956 0.250 33.116 1.00 90.56 81 GLU A CA 1
ATOM 658 C C . GLU A 1 81 ? -16.932 -0.371 34.071 1.00 90.56 81 GLU A C 1
ATOM 660 O O . GLU A 1 81 ? -17.298 -1.116 34.982 1.00 90.56 81 GLU A O 1
ATOM 665 N N . ASN A 1 82 ? -15.652 -0.021 33.922 1.00 85.94 82 ASN A N 1
ATOM 666 C CA . ASN A 1 82 ? -14.592 -0.517 34.800 1.00 85.94 82 ASN A CA 1
ATOM 667 C C . ASN A 1 82 ? -14.791 -0.081 36.261 1.00 85.94 82 ASN A C 1
ATOM 669 O O . ASN A 1 82 ? -14.579 -0.877 37.179 1.00 85.94 82 ASN A O 1
ATOM 673 N N . LEU A 1 83 ? -15.238 1.157 36.495 1.00 79.12 83 LEU A N 1
ATOM 674 C CA . LEU A 1 83 ? -15.550 1.659 37.838 1.00 79.12 83 LEU A CA 1
ATOM 675 C C . LEU A 1 83 ? -16.759 0.940 38.453 1.00 79.12 83 LEU A C 1
ATOM 677 O O . LEU A 1 83 ? -16.709 0.528 39.611 1.00 79.12 83 LEU A O 1
ATOM 681 N N . HIS A 1 84 ? -17.821 0.733 37.674 1.00 73.94 84 HIS A N 1
ATOM 682 C CA . HIS A 1 84 ? -19.013 0.009 38.116 1.00 73.94 84 HIS A CA 1
ATOM 683 C C . HIS A 1 84 ? -18.719 -1.470 38.426 1.00 73.94 84 HIS A C 1
ATOM 685 O O . HIS A 1 84 ? -19.212 -2.002 39.421 1.00 73.94 84 HIS A O 1
ATOM 691 N N . ASN A 1 85 ? -17.857 -2.121 37.641 1.00 71.31 85 ASN A N 1
ATOM 692 C CA . ASN A 1 85 ? -17.433 -3.500 37.897 1.00 71.31 85 ASN A CA 1
ATOM 693 C C . ASN A 1 85 ? -16.507 -3.616 39.122 1.00 71.31 85 ASN A C 1
ATOM 695 O O . ASN A 1 85 ? -16.609 -4.589 39.864 1.00 71.31 85 ASN A O 1
ATOM 699 N N . SER A 1 86 ? -15.688 -2.596 39.401 1.00 63.59 86 SER A N 1
ATOM 700 C CA . SER A 1 86 ? -14.844 -2.531 40.610 1.00 63.59 86 SER A CA 1
ATOM 701 C C . SER A 1 86 ? -15.653 -2.320 41.901 1.00 63.59 86 SER A C 1
ATOM 703 O O . SER A 1 86 ? -15.211 -2.686 42.987 1.00 63.59 86 SER A O 1
ATOM 705 N N . GLY A 1 87 ? -16.852 -1.736 41.800 1.00 58.53 87 GLY A N 1
ATOM 706 C CA . GLY A 1 87 ? -17.793 -1.611 42.919 1.00 58.53 87 GLY A CA 1
ATOM 707 C C . GLY A 1 87 ? -18.559 -2.902 43.229 1.00 58.53 87 GLY A C 1
ATOM 708 O O . GLY A 1 87 ? -18.958 -3.112 44.370 1.00 58.53 87 GLY A O 1
ATOM 709 N N . LYS A 1 88 ? -18.733 -3.788 42.240 1.00 57.09 88 LYS A N 1
ATOM 710 C CA . LYS A 1 88 ? -19.450 -5.067 42.389 1.00 57.09 88 LYS A CA 1
ATOM 711 C C . LYS A 1 88 ? -18.585 -6.217 42.905 1.00 57.09 88 LYS A C 1
ATOM 713 O O . LYS A 1 88 ? -19.137 -7.196 43.377 1.00 57.09 88 LYS A O 1
ATOM 718 N N . SER A 1 89 ? -17.258 -6.110 42.838 1.00 53.25 89 SER A N 1
ATOM 719 C CA . SER A 1 89 ? -16.333 -7.107 43.401 1.00 53.25 89 SER A CA 1
ATOM 720 C C . SER A 1 89 ? -16.102 -6.962 44.911 1.00 53.25 89 SER A C 1
ATOM 722 O O . SER A 1 89 ? -15.379 -7.767 45.487 1.00 53.25 89 SER A O 1
ATOM 724 N N . ASN A 1 90 ? -16.675 -5.929 45.539 1.00 51.22 90 ASN A N 1
ATOM 725 C CA . ASN A 1 90 ? -16.583 -5.666 46.979 1.00 51.22 90 ASN A CA 1
ATOM 726 C C . ASN A 1 90 ? -17.908 -5.940 47.725 1.00 51.22 90 ASN A C 1
ATOM 728 O O . ASN A 1 90 ? -18.053 -5.492 48.864 1.00 51.22 90 ASN A O 1
ATOM 732 N N . LEU A 1 91 ? -18.864 -6.637 47.093 1.00 43.22 91 LEU A N 1
ATOM 733 C CA . LEU A 1 91 ? -20.097 -7.123 47.720 1.00 43.22 91 LEU A CA 1
ATOM 734 C C . LEU A 1 91 ? -20.179 -8.650 47.635 1.00 43.22 91 LEU A C 1
ATOM 736 O O . LEU A 1 91 ? -19.911 -9.179 46.533 1.00 43.22 91 LEU A O 1
#